Protein AF-A0A816BU10-F1 (afdb_monomer_lite)

Sequence (68 aa):
MYRYGVECLFQFYTYGLEKHFRQHVFEDFQQETLCDHEAGQLYGLENFWAFLKYSRQKPKINSKLEEI

Radius of gyration: 11.29 Å; chains: 1; bounding box: 24×25×30 Å

Secondary structure (DSSP, 8-state):
--HHHHHHHHHHHHHHHHHS--HHHHHHHHHHHHHHHHTT--HHHHHHHHHHHH-S------HHHH--

pLDDT: mean 81.92, std 7.48, range [49.62, 89.56]

Structure (mmCIF, N/CA/C/O backbone):
data_AF-A0A816BU10-F1
#
_entry.id   AF-A0A816BU10-F1
#
loop_
_atom_site.group_PDB
_atom_site.id
_atom_site.type_symbol
_atom_site.label_atom_id
_atom_site.label_alt_id
_atom_site.label_comp_id
_atom_site.label_asym_id
_atom_site.label_entity_id
_atom_site.label_seq_id
_atom_site.pdbx_PDB_ins_code
_atom_site.Cartn_x
_atom_site.Cartn_y
_atom_site.Cartn_z
_atom_site.occupancy
_atom_site.B_iso_or_equiv
_atom_site.auth_seq_id
_atom_site.auth_comp_id
_atom_site.auth_asym_id
_atom_site.auth_atom_id
_atom_site.pdbx_PDB_model_num
ATOM 1 N N . MET A 1 1 ? 13.971 4.979 -15.377 1.00 49.62 1 MET A N 1
ATOM 2 C CA . MET A 1 1 ? 13.777 6.397 -15.005 1.00 49.62 1 MET A CA 1
ATOM 3 C C . MET A 1 1 ? 12.280 6.649 -14.803 1.00 49.62 1 MET A C 1
ATOM 5 O O . MET A 1 1 ? 11.680 7.301 -15.630 1.00 49.62 1 MET A O 1
ATOM 9 N N . TYR A 1 2 ? 11.666 6.058 -13.766 1.00 54.72 2 TYR A N 1
ATOM 10 C CA . TYR A 1 2 ? 10.230 6.204 -13.429 1.00 54.72 2 TYR A CA 1
ATOM 11 C C . TYR A 1 2 ? 9.972 5.914 -11.929 1.00 54.72 2 TYR A C 1
ATOM 13 O O . TYR A 1 2 ? 8.954 5.345 -11.565 1.00 54.72 2 TYR A O 1
ATOM 21 N N . ARG A 1 3 ? 10.914 6.260 -11.035 1.00 61.16 3 ARG A N 1
ATOM 22 C CA . ARG A 1 3 ? 10.746 6.010 -9.588 1.00 61.16 3 ARG A CA 1
ATOM 23 C C . ARG A 1 3 ? 9.838 7.044 -8.920 1.00 61.16 3 ARG A C 1
ATOM 25 O O . ARG A 1 3 ? 8.922 6.649 -8.219 1.00 61.16 3 ARG A O 1
ATOM 32 N N . TYR A 1 4 ? 9.952 8.323 -9.280 1.00 62.16 4 TYR A N 1
ATOM 33 C CA . TYR A 1 4 ? 9.173 9.415 -8.674 1.00 62.16 4 TYR A CA 1
ATOM 34 C C . TYR A 1 4 ? 7.645 9.222 -8.639 1.00 62.16 4 TYR A C 1
ATOM 36 O O . TYR A 1 4 ? 7.005 9.678 -7.697 1.00 62.16 4 TYR A O 1
ATOM 44 N N . GLY A 1 5 ? 7.048 8.565 -9.641 1.00 73.56 5 GLY A N 1
ATOM 45 C CA . GLY A 1 5 ? 5.601 8.309 -9.653 1.00 73.56 5 GLY A CA 1
ATOM 46 C C . GLY A 1 5 ? 5.179 7.315 -8.570 1.00 73.56 5 GLY A C 1
ATOM 47 O O . GLY A 1 5 ? 4.233 7.571 -7.832 1.00 73.56 5 GLY A O 1
ATOM 48 N N . VAL A 1 6 ? 5.945 6.231 -8.436 1.00 75.69 6 VAL A N 1
ATOM 49 C CA . VAL A 1 6 ? 5.783 5.223 -7.383 1.00 75.69 6 VAL A CA 1
ATOM 50 C C . VAL A 1 6 ? 6.044 5.844 -6.013 1.00 75.69 6 VAL A C 1
ATOM 52 O O . VAL A 1 6 ? 5.204 5.726 -5.131 1.00 75.69 6 VAL A O 1
ATOM 55 N N . GLU A 1 7 ? 7.130 6.600 -5.844 1.00 78.12 7 GLU A N 1
ATOM 56 C CA . GLU A 1 7 ? 7.442 7.255 -4.563 1.00 78.12 7 GLU A CA 1
ATOM 57 C C . GLU A 1 7 ? 6.308 8.177 -4.090 1.00 78.12 7 GLU A C 1
ATOM 59 O O . GLU A 1 7 ? 5.923 8.138 -2.924 1.00 78.12 7 GLU A O 1
ATOM 64 N N . CYS A 1 8 ? 5.712 8.947 -5.007 1.00 80.94 8 CYS A N 1
ATOM 65 C CA . CYS A 1 8 ? 4.589 9.830 -4.697 1.00 80.94 8 CYS A CA 1
ATOM 66 C C . CYS A 1 8 ? 3.322 9.048 -4.307 1.00 80.94 8 CYS A C 1
ATOM 68 O O . CYS A 1 8 ? 2.621 9.442 -3.373 1.00 80.94 8 CYS A O 1
ATOM 70 N N . LEU A 1 9 ? 3.052 7.920 -4.976 1.00 81.50 9 LEU A N 1
ATOM 71 C CA . LEU A 1 9 ? 1.948 7.020 -4.627 1.00 81.50 9 LEU A CA 1
ATOM 72 C C . LEU A 1 9 ? 2.136 6.441 -3.223 1.00 81.50 9 LEU A C 1
ATOM 74 O O . LEU A 1 9 ? 1.231 6.546 -2.399 1.00 81.50 9 LEU A O 1
ATOM 78 N N . PHE A 1 10 ? 3.324 5.918 -2.910 1.00 79.50 10 PHE A N 1
ATOM 79 C CA . PHE A 1 10 ? 3.634 5.407 -1.573 1.00 79.50 10 PHE A CA 1
ATOM 80 C C . PHE A 1 10 ? 3.495 6.503 -0.514 1.00 79.50 10 PHE A C 1
ATOM 82 O O . PHE A 1 10 ? 2.851 6.281 0.508 1.00 79.50 10 PHE A O 1
ATOM 89 N N . GLN A 1 11 ? 3.978 7.720 -0.780 1.00 81.81 11 GLN A N 1
ATOM 90 C CA . GLN A 1 11 ? 3.779 8.859 0.117 1.00 81.81 11 GLN A CA 1
ATOM 91 C C . GLN A 1 11 ? 2.291 9.156 0.356 1.00 81.81 11 GLN A C 1
ATOM 93 O O . GLN A 1 11 ? 1.870 9.364 1.497 1.00 81.81 11 GLN A O 1
ATOM 98 N N . PHE A 1 12 ? 1.485 9.150 -0.706 1.00 83.31 12 PHE A N 1
ATOM 99 C CA . PHE A 1 12 ? 0.045 9.364 -0.618 1.00 83.31 12 PHE A CA 1
ATOM 100 C C . PHE A 1 12 ? -0.645 8.285 0.222 1.00 83.31 12 PHE A C 1
A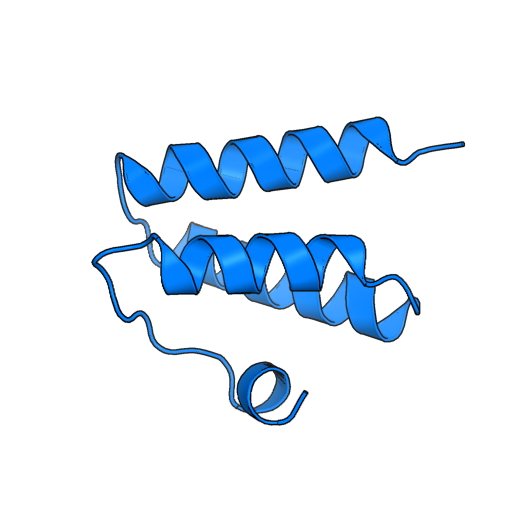TOM 102 O O . PHE A 1 12 ? -1.455 8.623 1.089 1.00 83.31 12 PHE A O 1
ATOM 109 N N . TYR A 1 13 ? -0.294 7.013 0.022 1.00 82.06 13 TYR A N 1
ATOM 110 C CA . TYR A 1 13 ? -0.835 5.904 0.802 1.00 82.06 13 TYR A CA 1
ATOM 111 C C . TYR A 1 13 ? -0.469 6.030 2.284 1.00 82.06 13 TYR A C 1
ATOM 113 O O . TYR A 1 13 ? -1.366 6.007 3.123 1.00 82.06 13 TYR A O 1
ATOM 121 N N . THR A 1 14 ? 0.804 6.258 2.621 1.00 79.56 14 THR A N 1
ATOM 122 C CA . THR A 1 14 ? 1.270 6.363 4.014 1.00 79.56 14 THR A CA 1
ATOM 123 C C . THR A 1 14 ? 0.586 7.515 4.754 1.00 79.56 14 THR A C 1
ATOM 125 O O . THR A 1 14 ? -0.024 7.301 5.802 1.00 79.56 14 THR A O 1
ATOM 128 N N . TYR A 1 15 ? 0.607 8.732 4.195 1.00 82.19 15 TYR A N 1
ATOM 129 C CA . TYR A 1 15 ? -0.008 9.904 4.835 1.00 82.19 15 TYR A CA 1
ATOM 130 C C . TYR A 1 15 ? -1.542 9.844 4.828 1.00 82.19 15 TYR A C 1
ATOM 132 O O . TYR A 1 15 ? -2.192 10.252 5.796 1.00 82.19 15 TYR A O 1
ATOM 140 N N . GLY A 1 16 ? -2.137 9.338 3.746 1.00 82.88 16 GLY A N 1
ATOM 141 C CA . GLY A 1 16 ? -3.583 9.189 3.612 1.00 82.88 16 GLY A CA 1
ATOM 142 C C . GLY A 1 16 ? -4.147 8.198 4.624 1.00 82.88 16 GLY A C 1
ATOM 143 O O . GLY A 1 16 ? -5.112 8.519 5.322 1.00 82.88 16 GLY A O 1
ATOM 144 N N . LEU A 1 17 ? -3.506 7.034 4.754 1.00 81.81 17 LEU A N 1
ATOM 145 C CA . LEU A 1 17 ? -3.895 5.979 5.689 1.00 81.81 17 LEU A CA 1
ATOM 146 C C . LEU A 1 17 ? -3.600 6.342 7.146 1.00 81.81 17 LEU A C 1
ATOM 148 O O . LEU A 1 17 ? -4.386 5.978 8.021 1.00 81.81 17 LEU A O 1
ATOM 152 N N . GLU A 1 18 ? -2.512 7.070 7.418 1.00 79.19 18 GLU A N 1
ATOM 153 C CA . GLU A 1 18 ? -2.196 7.539 8.771 1.00 79.19 18 GLU A CA 1
ATOM 154 C C . GLU A 1 18 ? -3.267 8.510 9.288 1.00 79.19 18 GLU A C 1
ATOM 156 O O . GLU A 1 18 ? -3.709 8.402 10.434 1.00 79.19 18 GLU A O 1
ATOM 161 N N . LYS A 1 19 ? -3.739 9.427 8.432 1.00 81.50 19 LYS A N 1
ATOM 162 C CA . LYS A 1 19 ? -4.755 10.419 8.805 1.00 81.50 19 LYS A CA 1
ATOM 163 C C . LYS A 1 19 ? -6.173 9.844 8.821 1.00 81.50 19 LYS A C 1
ATOM 165 O O . LYS A 1 19 ? -6.942 10.121 9.740 1.00 81.50 19 LYS A O 1
ATOM 170 N N . HIS A 1 20 ? -6.531 9.065 7.802 1.00 83.06 20 HIS A N 1
ATOM 171 C CA . HIS A 1 20 ? -7.823 8.398 7.683 1.00 83.06 20 HIS A CA 1
ATOM 172 C C . HIS A 1 20 ? -7.623 6.986 7.151 1.00 83.06 20 HIS A C 1
ATOM 174 O O . HIS A 1 20 ? -7.573 6.761 5.942 1.00 83.06 20 HIS A O 1
ATOM 180 N N . PHE A 1 21 ? -7.579 6.021 8.063 1.00 83.31 21 PHE A N 1
ATOM 181 C CA . PHE A 1 21 ? -7.462 4.633 7.655 1.00 83.31 21 PHE A CA 1
ATOM 182 C C . PHE A 1 21 ? -8.710 4.188 6.899 1.00 83.31 21 PHE A C 1
ATOM 184 O O . PHE A 1 21 ? -9.832 4.223 7.410 1.00 83.31 21 PHE A O 1
ATOM 191 N N . ARG A 1 22 ? -8.491 3.779 5.653 1.00 86.06 22 ARG A N 1
ATOM 192 C CA . ARG A 1 22 ? -9.507 3.230 4.767 1.00 86.06 22 ARG A CA 1
ATOM 193 C C . ARG A 1 22 ? -9.041 1.857 4.337 1.00 86.06 22 ARG A C 1
ATOM 195 O O . ARG A 1 22 ? -7.996 1.732 3.710 1.00 86.06 22 ARG A O 1
ATOM 202 N N . GLN A 1 23 ? -9.843 0.847 4.651 1.00 84.50 23 GLN A N 1
ATOM 203 C CA . GLN A 1 23 ? -9.489 -0.535 4.356 1.00 84.50 23 GLN A CA 1
ATOM 204 C C . GLN A 1 23 ? -9.263 -0.764 2.855 1.00 84.50 23 GLN A C 1
ATOM 206 O O . GLN A 1 23 ? -8.249 -1.349 2.512 1.00 84.50 23 GLN A O 1
ATOM 211 N N . HIS A 1 24 ? -10.116 -0.222 1.974 1.00 85.44 24 HIS A N 1
ATOM 212 C CA . HIS A 1 24 ? -9.927 -0.378 0.523 1.00 85.44 24 HIS A CA 1
ATOM 213 C C . HIS A 1 24 ? -8.567 0.157 0.055 1.00 85.44 24 HIS A C 1
ATOM 215 O O . HIS A 1 24 ? -7.836 -0.551 -0.616 1.00 85.44 24 HIS A O 1
ATOM 221 N N . VAL A 1 25 ? -8.177 1.352 0.518 1.00 86.62 25 VAL A N 1
ATOM 222 C CA . VAL A 1 25 ? -6.881 1.964 0.188 1.00 86.62 25 VAL A CA 1
ATOM 223 C C . VAL A 1 25 ? -5.729 1.098 0.693 1.00 86.62 25 VAL A C 1
ATOM 225 O O . VAL A 1 25 ? -4.703 0.980 0.038 1.00 86.62 25 VAL A O 1
ATOM 228 N N . PHE A 1 26 ? -5.889 0.485 1.866 1.00 87.75 26 PHE A N 1
ATOM 229 C CA . PHE A 1 26 ? -4.894 -0.431 2.409 1.00 87.75 26 PHE A CA 1
ATOM 230 C C . PHE A 1 26 ? -4.833 -1.761 1.636 1.00 87.75 26 PHE A C 1
ATOM 232 O O . PHE A 1 26 ? -3.767 -2.361 1.537 1.00 87.75 26 PHE A O 1
ATOM 239 N N . GLU A 1 27 ? -5.949 -2.237 1.084 1.00 89.06 27 GLU A N 1
ATOM 240 C CA . GLU A 1 27 ? -5.979 -3.405 0.195 1.00 89.06 27 GLU A CA 1
ATOM 241 C C . GLU A 1 27 ? -5.276 -3.107 -1.137 1.00 89.06 27 GLU A C 1
ATOM 243 O O . GLU A 1 27 ? -4.418 -3.891 -1.543 1.00 89.06 27 GLU A O 1
ATOM 248 N N . ASP A 1 28 ? -5.539 -1.946 -1.748 1.00 88.69 28 ASP A N 1
ATOM 249 C CA . ASP A 1 28 ? -4.809 -1.471 -2.931 1.00 88.69 28 ASP A CA 1
ATOM 250 C C . ASP A 1 28 ? -3.302 -1.377 -2.639 1.00 88.69 28 ASP A C 1
ATOM 252 O O . ASP A 1 28 ? -2.482 -1.919 -3.378 1.00 88.69 28 ASP A O 1
ATOM 256 N N . PHE A 1 29 ? -2.927 -0.798 -1.491 1.00 88.06 29 PHE A N 1
ATOM 257 C CA . PHE A 1 29 ? -1.530 -0.650 -1.078 1.00 88.06 29 PHE A CA 1
ATOM 258 C C . PHE A 1 29 ? -0.784 -1.987 -0.963 1.00 88.06 29 PHE A C 1
ATOM 260 O O . PHE A 1 29 ? 0.371 -2.107 -1.378 1.00 88.06 29 PHE A O 1
ATOM 267 N N . GLN A 1 30 ? -1.449 -3.016 -0.432 1.00 89.50 30 GLN A N 1
ATOM 268 C CA . GLN A 1 30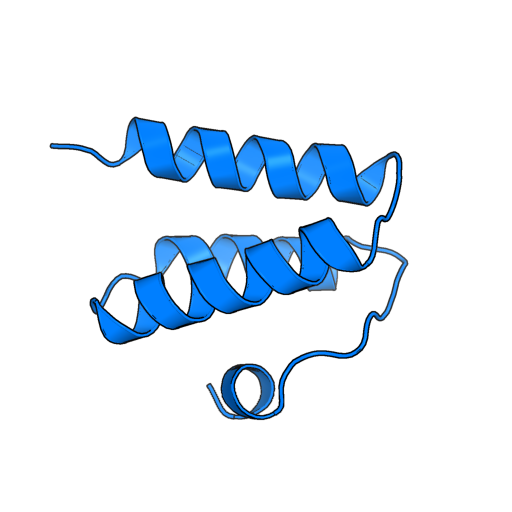 ? -0.904 -4.372 -0.359 1.00 89.50 30 GLN A CA 1
ATOM 269 C C . GLN A 1 30 ? -0.720 -4.992 -1.745 1.00 89.50 30 GLN A C 1
ATOM 271 O O . GLN A 1 30 ? 0.299 -5.628 -2.011 1.00 89.50 30 GLN A O 1
ATOM 276 N N . GLN A 1 31 ? -1.699 -4.819 -2.632 1.00 89.56 31 GLN A N 1
ATOM 277 C CA . GLN A 1 31 ? -1.663 -5.393 -3.974 1.00 89.56 31 GLN A CA 1
ATOM 278 C C . GLN A 1 31 ? -0.576 -4.738 -4.834 1.00 89.56 31 GLN A C 1
ATOM 280 O O . GLN A 1 31 ? 0.131 -5.437 -5.563 1.00 89.56 31 GLN A O 1
ATOM 285 N N . GLU A 1 32 ? -0.402 -3.424 -4.699 1.00 87.38 32 GLU A N 1
ATOM 286 C CA . GLU A 1 32 ? 0.654 -2.652 -5.356 1.00 87.38 32 GLU A CA 1
ATOM 287 C C . GLU A 1 32 ? 2.04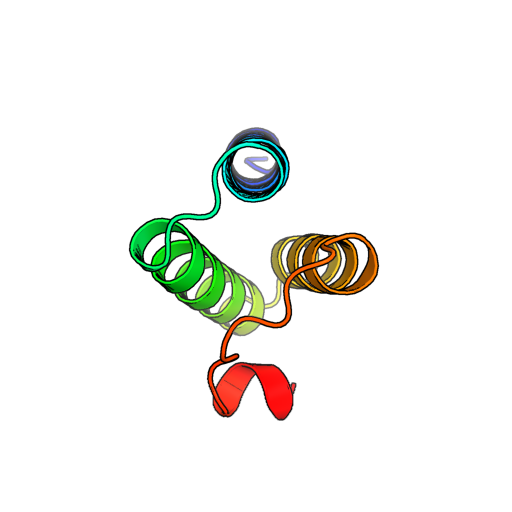1 -3.072 -4.840 1.00 87.38 32 GLU A C 1
ATOM 289 O O . GLU A 1 32 ? 2.954 -3.305 -5.628 1.00 87.38 32 GLU A O 1
ATOM 294 N N . THR A 1 33 ? 2.176 -3.270 -3.523 1.00 88.94 33 THR A N 1
ATOM 295 C CA . THR A 1 33 ? 3.413 -3.758 -2.888 1.00 88.94 33 THR A CA 1
ATOM 296 C C . THR A 1 33 ? 3.781 -5.169 -3.350 1.00 88.94 33 THR A C 1
ATOM 298 O O . THR A 1 33 ? 4.942 -5.431 -3.660 1.00 88.94 33 THR A O 1
ATOM 301 N N . LEU A 1 34 ? 2.802 -6.079 -3.437 1.00 88.56 34 LEU A N 1
ATOM 302 C CA . LEU A 1 34 ? 3.010 -7.425 -3.981 1.00 88.56 34 LEU A CA 1
ATOM 303 C C . LEU A 1 34 ? 3.481 -7.371 -5.434 1.00 88.56 34 LEU A C 1
ATOM 305 O O . LEU A 1 34 ? 4.431 -8.060 -5.790 1.00 88.56 34 LEU A O 1
ATOM 309 N N . CYS A 1 35 ? 2.856 -6.523 -6.252 1.00 87.56 35 CYS A N 1
ATOM 310 C CA . CYS A 1 35 ? 3.234 -6.363 -7.651 1.00 87.56 35 CYS A CA 1
ATOM 311 C C . CYS A 1 35 ? 4.651 -5.778 -7.805 1.00 87.56 35 CYS A C 1
ATOM 313 O O . CYS A 1 35 ? 5.398 -6.224 -8.674 1.00 87.56 35 CYS A O 1
ATOM 315 N N . ASP A 1 36 ? 5.037 -4.808 -6.965 1.00 85.94 36 ASP A N 1
ATOM 316 C CA . ASP A 1 36 ? 6.392 -4.230 -6.929 1.00 85.94 36 ASP A CA 1
ATOM 317 C C . ASP A 1 36 ? 7.432 -5.305 -6.567 1.00 85.94 36 ASP A C 1
ATOM 319 O O . ASP A 1 36 ? 8.446 -5.454 -7.256 1.00 85.94 36 ASP A O 1
ATOM 323 N N . HIS A 1 37 ? 7.121 -6.128 -5.560 1.00 85.69 37 HIS A N 1
ATOM 324 C CA . HIS A 1 37 ? 7.949 -7.259 -5.149 1.00 85.69 37 HIS A CA 1
ATOM 325 C C . HIS A 1 37 ? 8.087 -8.318 -6.256 1.00 85.69 37 HIS A C 1
ATOM 327 O O . HIS A 1 37 ? 9.200 -8.751 -6.555 1.00 85.69 37 HIS A O 1
ATOM 333 N N . GLU A 1 38 ? 6.991 -8.700 -6.921 1.00 86.31 38 GLU A N 1
ATOM 334 C CA . GLU A 1 38 ? 7.022 -9.626 -8.066 1.00 86.31 38 GLU A CA 1
ATOM 335 C C . GLU A 1 38 ? 7.811 -9.053 -9.258 1.00 86.31 38 GLU A C 1
ATOM 337 O O . GLU A 1 38 ? 8.456 -9.799 -9.996 1.00 86.31 38 GLU A O 1
ATOM 342 N N . ALA A 1 39 ? 7.837 -7.727 -9.414 1.00 85.69 39 ALA A N 1
ATOM 343 C CA . ALA A 1 39 ? 8.674 -7.029 -10.389 1.00 85.69 39 ALA A CA 1
ATOM 344 C C . ALA A 1 39 ? 10.156 -6.904 -9.962 1.00 85.69 39 ALA A C 1
ATOM 346 O O . ALA A 1 39 ? 10.968 -6.334 -10.700 1.00 85.69 39 ALA A O 1
ATOM 347 N N . GLY A 1 40 ? 10.531 -7.424 -8.787 1.00 84.25 40 GLY A N 1
ATOM 348 C CA . GLY A 1 40 ? 11.889 -7.378 -8.243 1.00 84.25 40 GLY A CA 1
ATOM 349 C C . GLY A 1 40 ? 12.297 -6.006 -7.700 1.00 84.25 40 GLY A C 1
ATOM 350 O O . GLY A 1 40 ? 13.490 -5.708 -7.611 1.00 84.25 40 GLY A O 1
ATOM 351 N N . GLN A 1 41 ? 11.332 -5.142 -7.383 1.00 83.25 41 GLN A N 1
ATOM 352 C CA . GLN A 1 41 ? 11.561 -3.885 -6.681 1.00 83.25 41 GLN A CA 1
ATOM 353 C C . GLN A 1 41 ? 11.222 -4.061 -5.189 1.00 83.25 41 GLN A C 1
ATOM 355 O O . GLN A 1 41 ? 10.261 -4.727 -4.820 1.00 83.25 41 GLN A O 1
ATOM 360 N N . LEU A 1 42 ? 12.055 -3.493 -4.315 1.00 84.06 42 LEU A N 1
ATOM 361 C CA . LEU A 1 42 ? 11.881 -3.567 -2.854 1.00 84.06 42 LEU A CA 1
ATOM 362 C C . LEU A 1 42 ? 11.313 -2.272 -2.266 1.00 84.06 42 LEU A C 1
ATOM 364 O O . LEU A 1 42 ? 11.004 -2.211 -1.080 1.00 84.06 42 LEU A O 1
ATOM 368 N N . TYR A 1 43 ? 11.168 -1.235 -3.087 1.00 83.19 43 TYR A N 1
ATOM 369 C CA . TYR A 1 43 ? 10.834 0.099 -2.610 1.00 83.19 43 TYR A CA 1
ATOM 370 C C . TYR A 1 43 ? 9.423 0.151 -2.018 1.00 83.19 43 TYR A C 1
ATOM 372 O O . TYR A 1 43 ? 9.210 0.756 -0.962 1.00 83.19 43 TYR A O 1
ATOM 380 N N . GLY A 1 44 ? 8.456 -0.501 -2.672 1.00 83.81 44 GLY A N 1
ATOM 381 C CA . GLY A 1 44 ? 7.100 -0.570 -2.149 1.00 83.81 44 GLY A CA 1
ATOM 382 C C . GLY A 1 44 ? 7.024 -1.344 -0.837 1.00 83.81 44 GLY A C 1
ATOM 383 O O . GLY A 1 44 ? 6.359 -0.918 0.107 1.00 83.81 44 GLY A O 1
ATOM 384 N N . LEU A 1 45 ? 7.804 -2.423 -0.744 1.00 87.25 45 LEU A N 1
ATOM 385 C CA . LEU A 1 45 ? 7.901 -3.256 0.448 1.00 87.25 45 LEU A CA 1
ATOM 386 C C . LEU A 1 45 ? 8.480 -2.468 1.634 1.00 87.25 45 LEU A C 1
ATOM 388 O O . LEU A 1 45 ? 7.908 -2.488 2.722 1.00 87.25 45 LEU A O 1
ATOM 392 N N . GLU A 1 46 ? 9.558 -1.706 1.430 1.00 87.69 46 GLU A N 1
ATOM 393 C CA . GLU A 1 46 ? 10.160 -0.862 2.474 1.00 87.69 46 GLU A CA 1
ATOM 394 C C . GLU A 1 46 ? 9.171 0.175 3.027 1.00 87.69 46 GLU A C 1
ATOM 396 O O . GLU A 1 46 ? 9.042 0.333 4.246 1.00 87.69 46 GLU A O 1
ATOM 401 N N . ASN A 1 47 ? 8.423 0.848 2.147 1.00 86.38 47 ASN A N 1
ATOM 402 C CA . ASN A 1 47 ? 7.401 1.812 2.556 1.00 86.38 47 ASN A CA 1
ATOM 403 C C . ASN A 1 47 ? 6.235 1.138 3.289 1.00 86.38 47 ASN A C 1
ATOM 405 O O . ASN A 1 47 ? 5.730 1.686 4.271 1.00 86.38 47 ASN A O 1
ATOM 409 N N . PHE A 1 48 ? 5.833 -0.060 2.858 1.00 87.69 48 PHE A N 1
ATOM 410 C CA . PHE A 1 48 ? 4.780 -0.842 3.499 1.00 87.69 48 PHE A CA 1
ATOM 411 C C . PHE A 1 48 ? 5.156 -1.249 4.931 1.00 87.69 48 PHE A C 1
ATOM 413 O O . PHE A 1 48 ? 4.390 -1.016 5.869 1.00 87.69 48 PHE A O 1
ATOM 420 N N . TRP A 1 49 ? 6.366 -1.775 5.136 1.00 86.69 49 TRP A N 1
ATOM 421 C CA . TRP A 1 49 ? 6.865 -2.127 6.470 1.00 86.69 49 TRP A CA 1
ATOM 422 C C . TRP A 1 49 ? 7.056 -0.906 7.365 1.00 86.69 49 TRP A C 1
ATOM 424 O O . TRP A 1 49 ? 6.732 -0.960 8.555 1.00 86.69 49 TRP A O 1
ATOM 434 N N . ALA A 1 50 ? 7.542 0.209 6.811 1.00 87.50 50 ALA A N 1
ATOM 435 C CA . ALA A 1 50 ? 7.612 1.470 7.538 1.00 87.50 50 ALA A CA 1
ATOM 436 C C . ALA A 1 50 ? 6.212 1.899 7.995 1.00 87.50 50 ALA A C 1
ATOM 438 O O . ALA A 1 50 ? 6.012 2.150 9.185 1.00 87.50 50 ALA A O 1
ATOM 439 N N . PHE A 1 51 ? 5.224 1.893 7.096 1.00 85.19 51 PHE A N 1
ATOM 440 C CA . PHE A 1 51 ? 3.840 2.185 7.451 1.00 85.19 51 PHE A CA 1
ATOM 441 C C . PHE A 1 51 ? 3.341 1.261 8.563 1.00 85.19 51 PHE A C 1
ATOM 443 O O . PHE A 1 51 ? 2.835 1.764 9.553 1.00 85.19 51 PHE A O 1
ATOM 450 N N . LEU A 1 52 ? 3.524 -0.059 8.481 1.00 85.31 52 LEU A N 1
ATOM 451 C CA . LEU A 1 52 ? 3.079 -0.981 9.537 1.00 85.31 52 LEU A CA 1
ATOM 452 C C . LEU A 1 52 ? 3.773 -0.744 10.885 1.00 85.31 52 LEU A C 1
ATOM 454 O O . LEU A 1 52 ? 3.162 -0.926 11.937 1.00 85.31 52 LEU A O 1
ATOM 458 N N . LYS A 1 53 ? 5.043 -0.330 10.865 1.00 84.56 53 LYS A N 1
ATOM 459 C CA . LYS A 1 53 ? 5.823 -0.032 12.070 1.00 84.56 53 LYS A CA 1
ATOM 460 C C . LYS A 1 53 ? 5.375 1.262 12.752 1.00 84.56 53 LYS A C 1
ATOM 462 O O . LYS A 1 53 ? 5.352 1.321 13.980 1.00 84.56 53 LYS A O 1
ATOM 467 N N . TYR A 1 54 ? 5.071 2.300 11.973 1.00 82.50 54 TYR A N 1
ATOM 468 C CA . TYR A 1 54 ? 4.665 3.613 12.489 1.00 82.50 54 TYR A CA 1
ATOM 469 C C . TYR A 1 54 ? 3.152 3.741 12.678 1.00 82.50 54 TYR A C 1
ATOM 471 O O . TYR A 1 54 ? 2.690 4.486 13.547 1.00 82.50 54 TYR A O 1
ATOM 479 N N . SER A 1 55 ? 2.373 2.985 11.910 1.00 78.50 55 SER A N 1
ATOM 480 C CA . SER A 1 55 ? 0.928 2.932 12.030 1.00 78.50 55 SER A CA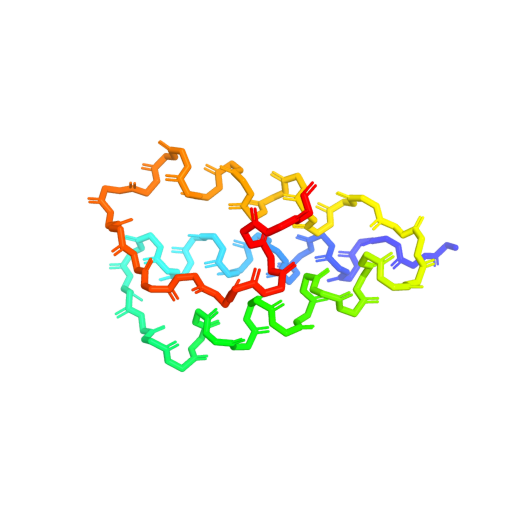 1
ATOM 481 C C . SER A 1 55 ? 0.556 2.350 13.384 1.00 78.50 55 SER A C 1
ATOM 483 O O . SER A 1 55 ? 0.974 1.267 13.788 1.00 78.50 55 SER A O 1
ATOM 485 N N . ARG A 1 56 ? -0.303 3.076 14.097 1.00 75.94 56 ARG A N 1
ATOM 486 C CA . ARG A 1 56 ? -0.911 2.594 15.344 1.00 75.94 56 ARG A CA 1
ATOM 487 C C . ARG A 1 56 ? -1.966 1.517 15.094 1.00 75.94 56 ARG A C 1
ATOM 489 O O . ARG A 1 56 ? -2.497 0.951 16.047 1.00 75.94 56 ARG A O 1
ATOM 496 N N . GLN A 1 57 ? -2.303 1.273 13.831 1.00 75.12 57 GLN A N 1
ATOM 497 C CA . GLN A 1 57 ? -3.316 0.319 13.416 1.00 75.12 57 GLN A CA 1
ATOM 498 C C . GLN A 1 57 ? -2.632 -0.962 12.958 1.00 75.12 57 GLN A C 1
ATOM 500 O O . GLN A 1 57 ? -1.628 -0.917 12.254 1.00 75.12 57 GLN A O 1
ATOM 505 N N . LYS A 1 58 ? -3.197 -2.105 13.349 1.00 72.12 58 LYS A N 1
ATOM 506 C CA . LYS A 1 58 ? -2.770 -3.429 12.887 1.00 72.12 58 LYS A CA 1
ATOM 507 C C . LYS A 1 58 ? -3.811 -3.971 11.913 1.00 72.12 58 LYS A C 1
ATOM 509 O O . LYS A 1 58 ? -4.660 -4.767 12.320 1.00 72.12 58 LYS A O 1
ATOM 514 N N . PRO A 1 59 ? -3.837 -3.469 10.670 1.00 79.81 59 PRO A N 1
ATOM 515 C CA . PRO A 1 59 ? -4.752 -3.986 9.673 1.00 79.81 59 PRO A CA 1
ATOM 516 C C . PRO A 1 59 ? -4.375 -5.420 9.302 1.00 79.81 59 PRO A C 1
ATOM 518 O O . PRO A 1 59 ? -3.250 -5.866 9.523 1.00 79.81 59 PRO A O 1
ATOM 521 N N . LYS A 1 60 ? -5.338 -6.154 8.748 1.00 82.62 60 LYS A N 1
ATOM 522 C CA . LYS A 1 60 ? -5.119 -7.533 8.325 1.00 82.62 60 LYS A CA 1
ATOM 523 C C . LYS A 1 60 ? -4.244 -7.535 7.071 1.00 82.62 60 LYS A C 1
ATOM 525 O O . LYS A 1 60 ? -4.669 -7.023 6.037 1.00 82.62 60 LYS A O 1
ATOM 530 N N . ILE A 1 61 ? -3.037 -8.076 7.196 1.00 87.19 61 ILE A N 1
ATOM 531 C CA . ILE A 1 61 ? -2.086 -8.215 6.094 1.00 87.19 61 ILE A CA 1
ATOM 532 C C . ILE A 1 61 ? -2.460 -9.471 5.292 1.00 87.19 61 ILE A C 1
ATOM 534 O O . ILE A 1 61 ? -2.998 -10.440 5.830 1.00 87.19 61 ILE A O 1
ATOM 538 N N . ASN A 1 62 ? -2.242 -9.435 3.983 1.00 84.12 62 ASN 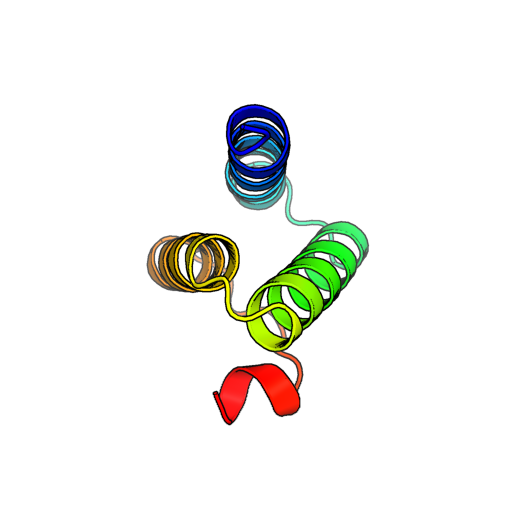A N 1
ATOM 539 C CA . ASN A 1 62 ? -2.396 -10.579 3.103 1.00 84.12 62 ASN A CA 1
ATOM 540 C C . ASN A 1 62 ? -1.322 -11.618 3.445 1.00 84.12 62 ASN A C 1
ATOM 542 O O . ASN A 1 62 ? -0.148 -11.268 3.531 1.00 84.12 62 ASN A O 1
ATOM 546 N N . SER A 1 63 ? -1.696 -12.890 3.578 1.00 84.12 63 SER A N 1
ATOM 547 C CA . SER A 1 63 ? -0.761 -13.962 3.942 1.00 84.12 63 SER A CA 1
ATOM 548 C C . SER A 1 63 ? 0.461 -14.021 3.023 1.00 84.12 63 SER A C 1
ATOM 550 O O . SER A 1 63 ? 1.560 -14.264 3.497 1.00 84.12 63 SER A O 1
ATOM 552 N N . LYS A 1 64 ? 0.307 -13.670 1.737 1.00 83.31 64 LYS A N 1
ATOM 553 C CA . LYS A 1 64 ? 1.441 -13.576 0.805 1.00 83.31 64 LYS A CA 1
ATOM 554 C C . LYS A 1 64 ? 2.477 -12.517 1.193 1.00 83.31 64 LYS A C 1
ATOM 556 O O . LYS A 1 64 ? 3.642 -12.718 0.905 1.00 83.31 64 LYS A O 1
ATOM 561 N N . LEU A 1 65 ? 2.063 -11.398 1.790 1.00 83.50 65 LEU A N 1
ATOM 562 C CA . LEU A 1 65 ? 2.966 -10.347 2.279 1.00 83.50 65 LEU A CA 1
ATOM 563 C C . LEU A 1 65 ? 3.542 -10.670 3.656 1.00 83.50 65 LEU A C 1
ATOM 565 O O . LEU A 1 65 ? 4.623 -10.195 3.966 1.00 83.50 65 LEU A O 1
ATOM 569 N N . GLU A 1 66 ? 2.830 -11.445 4.479 1.00 80.19 66 GLU A N 1
ATOM 570 C CA . GLU A 1 66 ? 3.367 -11.918 5.763 1.00 80.19 66 GLU A CA 1
ATOM 571 C C . GLU A 1 66 ? 4.460 -12.982 5.583 1.00 80.19 66 GLU A C 1
ATOM 573 O O . GLU A 1 66 ? 5.302 -13.142 6.462 1.00 80.19 66 GLU A O 1
ATOM 578 N N . GLU A 1 67 ? 4.433 -13.716 4.467 1.00 79.25 67 GLU A N 1
ATOM 579 C CA . GLU A 1 67 ? 5.429 -14.737 4.122 1.00 79.25 67 GLU A CA 1
ATOM 580 C C . GLU A 1 67 ? 6.666 -14.189 3.383 1.00 79.25 67 GLU A C 1
ATOM 582 O O . GLU A 1 67 ? 7.641 -14.929 3.234 1.00 79.25 67 GLU A O 1
ATOM 587 N N . ILE A 1 68 ? 6.629 -12.930 2.922 1.00 76.50 68 ILE A N 1
ATOM 588 C CA . ILE A 1 68 ? 7.764 -12.219 2.294 1.00 76.50 68 ILE A CA 1
ATOM 589 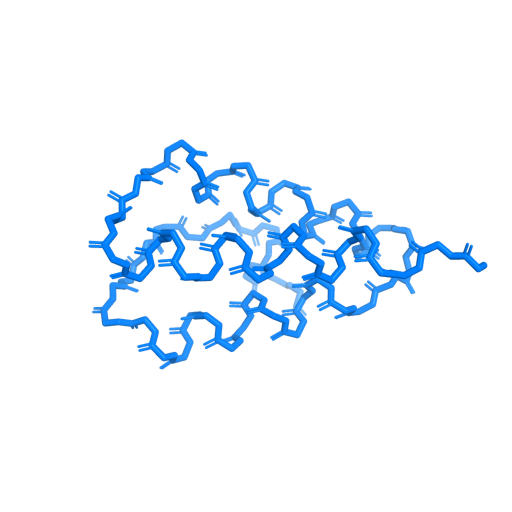C C . ILE A 1 68 ? 8.650 -11.604 3.378 1.00 76.50 68 ILE A C 1
ATOM 591 O O . ILE A 1 68 ? 9.880 -11.829 3.318 1.00 76.50 68 ILE A O 1
#

Organism: NCBI:txid392033

InterPro domains:
  IPR006607 LARP1-like, DM15 repeat [PF21071] (2-67)

Foldseek 3Di:
DPVVVVVVLLVCLLVVCQVPNDVVSVVVLLVVCVVCVVVVHCVSVVSNVVSCVPRPDDDDHDVVNVVD